Protein AF-A0AAD6P3C8-F1 (afdb_monomer)

Sequence (152 aa):
MRSCAYS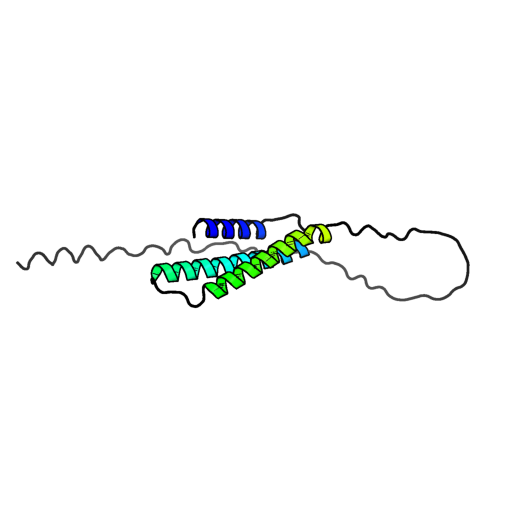IEALNNCVDSENQAPESIKKHLSNICLKVSSNSSCVIKELAKTIKTLKKSSSIDFLVEEMSGAVQDLQNEIKSLPNLLRPAELLLPKSKETEKTTSRNISPGSYSSTEFKAEDDDKAKQNQANMNRIVPSQQDDDRQTEKALERV

pLDDT: mean 72.27, std 24.07, range [30.53, 97.88]

InterPro domains:
  IPR020966 Aluminum-activated malate transporter [PF11744] (1-141)

Foldseek 3Di:
DVVLLVVLVVLQCVLVDPDPDDPVLSVVLSVLSVQLSVLSVVLVVVVVVCVVVVHDDPCNVVSVVSNVVSVVVNVVSVVCVVVVPPPPPDPPPPDDDDDDDDDDDDDDDDDDDDDDDDDDDDDDDDDDDDPDDDDDPPDDDVPPVVPPPPPD

Secondary structure (DSSP, 8-state):
-HHHHHHHHHHHHHHHS---S-HHHHHHHHHHHHHHHHHHHHHHHHHHHHHHHTPPPSSHHHHHHHHHHHHHHHHHHHHHHHHHHS-----------------------------------------------------SSTTSSTTSSS--

Radius of gyration: 32.47 Å; Cα contacts (8 Å, |Δi|>4): 47; chains: 1; bounding box: 96×48×81 Å

Nearest PDB structures (foldseek):
  5c22-assembly4_D  TM=6.370E-01  e=9.043E+00  Escherichia coli
  8iyj-assembly1_V9  TM=4.100E-01  e=3.158E+00  Mus musculus
  8snb-assembly1_6Q  TM=2.264E-01  e=1.393E+00  Strongylocentrotus purpuratus
  7edx-assembly1_H  TM=2.031E-01  e=4.484E+00  Homo sapiens

Solvent-accessible surface area (backbone atoms only — not comparable to full-atom values): 10215 Å² total; per-residue (Å²): 107,71,67,58,53,51,53,38,49,54,50,49,52,58,57,71,44,95,65,97,59,60,65,70,59,48,52,53,52,35,54,40,51,52,50,28,40,51,32,48,50,50,39,51,51,50,51,50,49,24,65,74,66,74,44,86,67,94,53,54,68,60,36,48,50,55,25,51,52,34,49,48,52,45,52,52,48,65,69,44,43,66,71,72,67,48,74,80,78,75,79,66,80,81,84,73,90,76,88,81,90,86,83,86,90,82,89,87,85,78,90,81,88,81,80,88,79,78,88,80,89,89,83,92,73,83,86,92,84,78,99,79,86,83,74,81,86,87,78,79,77,89,81,65,75,86,70,75,83,82,83,125

Organism: NCBI:txid889485

Structure (mmCIF, N/CA/C/O backbone):
data_AF-A0AAD6P3C8-F1
#
_entry.id   AF-A0AAD6P3C8-F1
#
loop_
_atom_site.group_PDB
_atom_site.id
_atom_site.type_symbol
_atom_site.label_atom_id
_atom_site.label_alt_id
_atom_site.label_comp_id
_atom_site.label_asym_id
_atom_site.label_entity_id
_atom_site.label_seq_id
_atom_site.pdbx_PDB_ins_code
_atom_site.Cartn_x
_atom_site.Cartn_y
_atom_site.Cartn_z
_atom_site.occupancy
_atom_site.B_iso_or_equiv
_atom_site.auth_seq_id
_atom_site.auth_comp_id
_atom_site.auth_asym_id
_atom_site.auth_atom_id
_atom_site.pdbx_PDB_model_num
ATOM 1 N N . MET A 1 1 ? -15.712 3.399 3.149 1.00 87.88 1 MET A N 1
ATOM 2 C CA . MET A 1 1 ? -14.920 2.149 3.263 1.00 87.88 1 MET A CA 1
ATOM 3 C C . MET A 1 1 ? -15.047 1.253 2.031 1.00 87.88 1 MET A C 1
ATOM 5 O O . MET A 1 1 ? -14.010 0.953 1.463 1.00 87.88 1 MET A O 1
ATOM 9 N N . ARG A 1 2 ? -16.254 0.874 1.563 1.00 94.06 2 ARG A N 1
ATOM 10 C CA . ARG A 1 2 ? -16.401 -0.012 0.379 1.00 94.06 2 ARG A CA 1
ATOM 11 C C . ARG A 1 2 ? -15.739 0.526 -0.896 1.00 94.06 2 ARG A C 1
ATOM 13 O O . ARG A 1 2 ? -15.001 -0.210 -1.530 1.00 94.06 2 ARG A O 1
ATOM 20 N N . SER A 1 3 ? -15.935 1.805 -1.227 1.00 93.69 3 SER A N 1
ATOM 21 C CA . SER A 1 3 ? -15.320 2.406 -2.422 1.00 93.69 3 SER A CA 1
ATOM 22 C C . SER A 1 3 ? -13.792 2.371 -2.372 1.00 93.69 3 SER A C 1
ATOM 24 O O . SER A 1 3 ? -13.162 2.011 -3.352 1.00 93.69 3 SER A O 1
ATOM 26 N N . CYS A 1 4 ? -13.194 2.661 -1.212 1.00 91.94 4 CYS A N 1
ATOM 27 C CA . CYS A 1 4 ? -11.743 2.580 -1.040 1.00 91.94 4 CYS A CA 1
ATOM 28 C C . CYS A 1 4 ? -11.229 1.142 -1.180 1.00 91.94 4 CYS A C 1
ATOM 30 O O . CYS A 1 4 ? -10.199 0.933 -1.804 1.00 91.94 4 CYS A O 1
ATOM 32 N N . ALA A 1 5 ? -11.948 0.155 -0.633 1.00 93.94 5 ALA A N 1
ATOM 33 C CA . ALA A 1 5 ? -11.584 -1.253 -0.786 1.00 93.94 5 ALA A CA 1
ATOM 34 C C . ALA A 1 5 ? -11.591 -1.684 -2.262 1.00 93.94 5 ALA A C 1
ATOM 36 O O . ALA A 1 5 ? -10.632 -2.300 -2.710 1.00 93.94 5 ALA A O 1
ATOM 37 N N . TYR A 1 6 ? -12.611 -1.273 -3.024 1.00 96.44 6 TYR A N 1
ATOM 38 C CA . TYR A 1 6 ? -12.671 -1.515 -4.467 1.00 96.44 6 TYR A CA 1
ATOM 39 C C . TYR A 1 6 ? -11.517 -0.835 -5.220 1.00 96.44 6 TYR A C 1
ATOM 41 O O . TYR A 1 6 ? -10.909 -1.437 -6.097 1.00 96.44 6 TYR A O 1
ATOM 49 N N . SER A 1 7 ? -11.167 0.406 -4.866 1.00 94.88 7 SER A N 1
ATOM 50 C CA . SER A 1 7 ? -10.025 1.096 -5.479 1.00 94.88 7 SER A CA 1
ATOM 51 C C . SER A 1 7 ? -8.690 0.405 -5.189 1.00 94.88 7 SER A C 1
ATOM 53 O O . SER A 1 7 ? -7.859 0.318 -6.085 1.00 94.88 7 SER A O 1
ATOM 55 N N . ILE A 1 8 ? -8.491 -0.106 -3.968 1.00 95.81 8 ILE A N 1
ATOM 56 C CA . ILE A 1 8 ? -7.301 -0.890 -3.598 1.00 95.81 8 ILE A CA 1
ATOM 57 C C . ILE A 1 8 ? -7.245 -2.190 -4.407 1.00 95.81 8 ILE A C 1
ATOM 59 O O . ILE A 1 8 ? -6.194 -2.547 -4.926 1.00 95.81 8 ILE A O 1
ATOM 63 N N . GLU A 1 9 ? -8.373 -2.885 -4.540 1.00 95.81 9 GLU A N 1
ATOM 64 C CA . GLU A 1 9 ? -8.470 -4.110 -5.337 1.00 95.81 9 GLU A CA 1
ATOM 65 C C . GLU A 1 9 ? -8.164 -3.850 -6.816 1.00 95.81 9 GLU A C 1
ATOM 67 O O . GLU A 1 9 ? -7.325 -4.530 -7.399 1.00 95.81 9 GLU A O 1
ATOM 72 N N . ALA A 1 10 ? -8.765 -2.818 -7.411 1.00 95.75 10 ALA A N 1
ATOM 73 C CA . ALA A 1 10 ? -8.487 -2.425 -8.790 1.00 95.75 10 ALA A CA 1
ATOM 74 C C . ALA A 1 10 ? -7.011 -2.044 -9.000 1.00 95.75 10 ALA A C 1
ATOM 76 O O . ALA A 1 10 ? -6.421 -2.396 -10.022 1.00 95.75 10 ALA A O 1
ATOM 77 N N . LEU A 1 11 ? -6.404 -1.356 -8.026 1.00 94.00 11 LEU A N 1
ATOM 78 C CA . LEU A 1 11 ? -4.985 -1.012 -8.053 1.00 94.00 11 LEU A CA 1
ATOM 79 C C . LEU A 1 11 ? -4.105 -2.268 -8.013 1.00 94.00 11 LEU A C 1
ATOM 81 O O . LEU A 1 11 ? -3.204 -2.397 -8.837 1.00 94.00 11 LEU A O 1
ATOM 85 N N . ASN A 1 12 ? -4.390 -3.204 -7.107 1.00 93.75 12 ASN A N 1
ATOM 86 C CA . ASN A 1 12 ? -3.650 -4.464 -7.001 1.00 93.75 12 ASN A CA 1
ATOM 87 C C . ASN A 1 12 ? -3.787 -5.304 -8.277 1.00 93.75 12 ASN A C 1
ATOM 89 O O . ASN A 1 12 ? -2.786 -5.751 -8.821 1.00 93.75 12 ASN A O 1
ATOM 93 N N . ASN A 1 13 ? -4.996 -5.413 -8.831 1.00 93.88 13 ASN A N 1
ATOM 94 C CA . ASN A 1 13 ? -5.227 -6.125 -10.089 1.00 93.88 13 ASN A CA 1
ATOM 95 C C . ASN A 1 13 ? -4.457 -5.501 -11.264 1.00 93.88 13 ASN A C 1
ATOM 97 O O . ASN A 1 13 ? -4.012 -6.215 -12.156 1.00 93.88 13 ASN A O 1
ATOM 101 N N . CYS A 1 14 ? -4.274 -4.177 -11.276 1.00 90.56 14 CYS A N 1
ATOM 102 C CA . CYS A 1 14 ? -3.444 -3.503 -12.277 1.00 90.56 14 CYS A CA 1
ATOM 103 C C . CYS A 1 14 ? -1.961 -3.883 -12.133 1.00 90.56 14 CYS A C 1
ATOM 105 O O . CYS A 1 14 ? -1.286 -4.141 -13.130 1.00 90.56 14 CYS A O 1
ATOM 107 N N . VAL A 1 15 ? -1.467 -3.960 -10.896 1.00 90.19 15 VAL A N 1
ATOM 108 C CA . VAL A 1 15 ? -0.087 -4.367 -10.592 1.00 90.19 15 VAL A CA 1
ATOM 109 C C . VAL A 1 15 ? 0.174 -5.823 -10.973 1.00 90.19 15 VAL A C 1
ATOM 111 O O . VAL A 1 15 ? 1.218 -6.114 -11.555 1.00 90.19 15 VAL A O 1
ATOM 114 N N . ASP A 1 16 ? -0.779 -6.705 -10.678 1.00 87.94 16 ASP A N 1
ATOM 115 C CA . ASP A 1 16 ? -0.681 -8.143 -10.938 1.00 87.94 16 ASP A CA 1
ATOM 116 C C . ASP A 1 16 ? -0.972 -8.499 -12.405 1.00 87.94 16 ASP A C 1
ATOM 118 O O . ASP A 1 16 ? -0.682 -9.611 -12.849 1.00 87.94 16 ASP A O 1
ATOM 122 N N . SER A 1 17 ? -1.532 -7.562 -13.179 1.00 88.12 17 SER A N 1
ATOM 123 C CA . SER A 1 17 ? -1.814 -7.776 -14.596 1.00 88.12 17 SER A CA 1
ATOM 124 C C . SER A 1 17 ? -0.537 -8.001 -15.410 1.00 88.12 17 SER A C 1
ATOM 126 O O . SER A 1 17 ? 0.499 -7.355 -15.214 1.00 88.12 17 SER A O 1
ATOM 128 N N . GLU A 1 18 ? -0.622 -8.905 -16.383 1.00 79.50 18 GLU A N 1
ATOM 129 C CA . GLU A 1 18 ? 0.453 -9.139 -17.339 1.00 79.50 18 GLU A CA 1
ATOM 130 C C . GLU A 1 18 ? 0.506 -7.983 -18.349 1.00 79.50 18 GLU A C 1
ATOM 132 O O . GLU A 1 18 ? -0.211 -7.947 -19.349 1.00 79.50 18 GLU A O 1
ATOM 137 N N . ASN A 1 19 ? 1.328 -6.981 -18.037 1.00 79.12 19 ASN A N 1
ATOM 138 C CA . ASN A 1 19 ? 1.520 -5.788 -18.853 1.00 79.12 19 ASN A CA 1
ATOM 139 C C . ASN A 1 19 ? 2.821 -5.855 -19.675 1.00 79.12 19 ASN A C 1
ATOM 141 O O . ASN A 1 19 ? 3.839 -6.375 -19.230 1.00 79.12 19 ASN A O 1
ATOM 145 N N . GLN A 1 20 ? 2.790 -5.278 -20.882 1.00 81.00 20 GLN A N 1
ATOM 146 C CA . GLN A 1 20 ? 3.915 -5.214 -21.836 1.00 81.00 20 GLN A CA 1
ATOM 147 C C . GLN A 1 20 ? 4.940 -4.108 -21.491 1.00 81.00 20 GLN A C 1
ATOM 149 O O . GLN A 1 20 ? 5.607 -3.561 -22.368 1.00 81.00 20 GLN A O 1
ATOM 154 N N . ALA A 1 21 ? 5.020 -3.703 -20.221 1.00 81.62 21 ALA A N 1
ATOM 155 C CA . A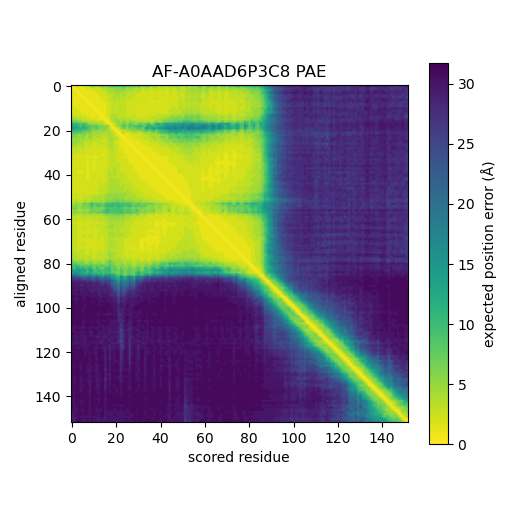LA A 1 21 ? 5.902 -2.626 -19.780 1.00 81.62 21 ALA A CA 1
ATOM 156 C C . ALA A 1 21 ? 7.328 -3.146 -19.514 1.00 81.62 21 ALA A C 1
ATOM 158 O O . ALA A 1 21 ? 7.492 -4.303 -19.127 1.00 81.62 21 ALA A O 1
ATOM 159 N N . PRO A 1 22 ? 8.370 -2.301 -19.645 1.00 84.81 22 PRO A N 1
ATOM 160 C CA . PRO A 1 22 ? 9.718 -2.666 -19.221 1.00 84.81 22 PRO A CA 1
ATOM 161 C C . PRO A 1 22 ? 9.744 -3.112 -17.751 1.00 84.81 22 PRO A C 1
ATOM 163 O O . PRO A 1 22 ? 9.196 -2.425 -16.886 1.00 84.81 22 PRO A O 1
ATOM 166 N N . GLU A 1 23 ? 10.422 -4.224 -17.454 1.00 85.94 23 GLU A N 1
ATOM 167 C CA . GLU A 1 23 ? 10.423 -4.844 -16.116 1.00 85.94 23 GLU A CA 1
ATOM 168 C C . GLU A 1 23 ? 10.889 -3.905 -14.993 1.00 85.94 23 GLU A C 1
ATOM 170 O O . GLU A 1 23 ? 10.361 -3.937 -13.882 1.00 85.94 23 GLU A O 1
ATOM 175 N N . SER A 1 24 ? 11.839 -3.008 -15.271 1.00 84.38 24 SER A N 1
ATOM 176 C CA . SER A 1 24 ? 12.296 -2.010 -14.295 1.00 84.38 24 SER A CA 1
ATOM 177 C C . SER A 1 24 ? 11.180 -1.047 -13.881 1.00 84.38 24 SER A C 1
ATOM 179 O O . SER A 1 24 ? 10.994 -0.783 -12.693 1.00 84.38 24 SER A O 1
ATOM 181 N N . ILE A 1 25 ? 10.409 -0.564 -14.855 1.00 86.81 25 ILE A N 1
ATOM 182 C CA . ILE A 1 25 ? 9.284 0.351 -14.649 1.00 86.81 25 ILE A CA 1
ATOM 183 C C . ILE A 1 25 ? 8.140 -0.383 -13.957 1.00 86.81 25 ILE A C 1
ATOM 185 O O . ILE A 1 25 ? 7.584 0.123 -12.983 1.00 86.81 25 ILE A O 1
ATOM 189 N N . LYS A 1 26 ? 7.830 -1.599 -14.419 1.00 88.75 26 LYS A N 1
ATOM 190 C CA . LYS A 1 26 ? 6.804 -2.458 -13.826 1.00 88.75 26 LYS A CA 1
ATOM 191 C C . LYS A 1 26 ? 7.087 -2.723 -12.351 1.00 88.75 26 LYS A C 1
ATOM 193 O O . LYS A 1 26 ? 6.214 -2.505 -11.517 1.00 88.75 26 LYS A O 1
ATOM 198 N N . LYS A 1 27 ? 8.315 -3.126 -12.013 1.00 89.62 27 LYS A N 1
ATOM 199 C CA . LYS A 1 27 ? 8.727 -3.402 -10.632 1.00 89.62 27 LYS A CA 1
ATOM 200 C C . LYS A 1 27 ? 8.662 -2.159 -9.747 1.00 89.62 27 LYS A C 1
ATOM 202 O O . LYS A 1 27 ? 8.177 -2.240 -8.619 1.00 89.62 27 LYS A O 1
ATOM 207 N N . HIS A 1 28 ? 9.149 -1.020 -10.241 1.00 90.56 28 HIS A N 1
ATOM 208 C CA . HIS A 1 28 ? 9.140 0.229 -9.477 1.00 90.56 28 HIS A CA 1
ATOM 209 C C . HIS A 1 28 ? 7.713 0.710 -9.198 1.00 90.56 28 HIS A C 1
ATOM 211 O O . HIS A 1 28 ? 7.350 0.949 -8.046 1.00 90.56 28 HIS A O 1
ATOM 217 N N . LEU A 1 29 ? 6.869 0.742 -10.234 1.00 91.81 29 LEU A N 1
ATOM 218 C CA . LEU A 1 29 ? 5.465 1.122 -10.106 1.00 91.81 29 LEU A CA 1
ATOM 219 C C . LEU A 1 29 ? 4.690 0.134 -9.223 1.00 91.81 29 LEU A C 1
ATOM 221 O O . LEU A 1 29 ? 3.937 0.563 -8.355 1.00 91.81 29 LEU A O 1
ATOM 225 N N . SER A 1 30 ? 4.924 -1.173 -9.383 1.00 93.31 30 SER A N 1
ATOM 226 C CA . SER A 1 30 ? 4.350 -2.230 -8.540 1.00 93.31 30 SER A CA 1
ATOM 227 C C . SER A 1 30 ? 4.631 -1.983 -7.060 1.00 93.31 30 SER A C 1
ATOM 229 O O . SER A 1 30 ? 3.703 -1.960 -6.255 1.00 93.31 30 SER A O 1
ATOM 231 N N . ASN A 1 31 ? 5.887 -1.709 -6.701 1.00 94.19 31 ASN A N 1
ATOM 232 C CA . ASN A 1 31 ? 6.268 -1.452 -5.316 1.00 94.19 31 ASN A CA 1
ATOM 233 C C . ASN A 1 31 ? 5.546 -0.224 -4.732 1.00 94.19 31 ASN A C 1
ATOM 235 O O . ASN A 1 31 ? 5.029 -0.274 -3.614 1.00 94.19 31 ASN A O 1
ATOM 239 N N . ILE A 1 32 ? 5.459 0.869 -5.497 1.00 95.19 32 ILE A N 1
ATOM 240 C CA . ILE A 1 32 ? 4.762 2.083 -5.050 1.00 95.19 32 ILE A CA 1
ATOM 241 C C . ILE A 1 32 ? 3.252 1.829 -4.918 1.00 95.19 32 ILE A C 1
ATOM 243 O O . ILE A 1 32 ? 2.652 2.206 -3.911 1.00 95.19 32 ILE A O 1
ATOM 247 N N . CYS A 1 33 ? 2.632 1.145 -5.881 1.00 95.50 33 CYS A N 1
ATOM 248 C CA . CYS A 1 33 ? 1.219 0.773 -5.816 1.00 95.50 33 CYS A CA 1
ATOM 249 C C . CYS A 1 33 ? 0.918 -0.134 -4.610 1.00 95.50 33 CYS A C 1
ATOM 251 O O . CYS A 1 33 ? -0.053 0.110 -3.895 1.00 95.50 33 CYS A O 1
ATOM 253 N N . LEU A 1 34 ? 1.777 -1.119 -4.320 1.00 95.56 34 LEU A N 1
ATOM 254 C CA . LEU A 1 34 ? 1.661 -1.972 -3.132 1.00 95.56 34 LEU A CA 1
ATOM 255 C C . LEU A 1 34 ? 1.782 -1.163 -1.832 1.00 95.56 34 LEU A C 1
ATOM 257 O O . LEU A 1 34 ? 1.009 -1.389 -0.897 1.00 95.56 34 LEU A O 1
ATOM 261 N N . LYS A 1 35 ? 2.699 -0.186 -1.776 1.00 97.00 35 LYS A N 1
ATOM 262 C CA . LYS A 1 35 ? 2.830 0.748 -0.644 1.00 97.00 35 LYS A CA 1
ATOM 263 C C . LYS A 1 35 ? 1.538 1.549 -0.435 1.00 97.00 35 LYS A C 1
ATOM 265 O O . LYS A 1 35 ? 1.037 1.599 0.688 1.00 97.00 35 LYS A O 1
ATOM 270 N N . VAL A 1 36 ? 0.960 2.109 -1.504 1.00 97.19 36 VAL A N 1
ATOM 271 C CA . VAL A 1 36 ? -0.327 2.831 -1.454 1.00 97.19 36 VAL A CA 1
ATOM 272 C C . VAL A 1 36 ? -1.445 1.919 -0.944 1.00 97.19 36 VAL A C 1
ATOM 274 O O . VAL A 1 36 ? -2.108 2.259 0.035 1.00 97.19 36 VAL A O 1
ATOM 277 N N . SER A 1 37 ? -1.611 0.737 -1.541 1.00 96.69 37 SER A N 1
ATOM 278 C CA . SER A 1 37 ? -2.624 -0.247 -1.140 1.00 96.69 37 SER A CA 1
ATOM 279 C C . SER A 1 37 ? -2.504 -0.656 0.329 1.00 96.69 37 SER A C 1
ATOM 281 O O . SER A 1 37 ? -3.510 -0.727 1.043 1.00 96.69 37 SER A O 1
ATOM 283 N N . SER A 1 38 ? -1.278 -0.893 0.803 1.00 96.75 38 SER A N 1
ATOM 284 C CA . SER A 1 38 ? -0.999 -1.243 2.197 1.00 96.75 38 SER A CA 1
ATOM 285 C C . SER A 1 38 ? -1.377 -0.106 3.151 1.00 96.75 38 SER A C 1
ATOM 287 O O . SER A 1 38 ? -2.167 -0.317 4.078 1.00 96.75 38 SER A O 1
ATOM 289 N N . ASN A 1 39 ? -0.911 1.118 2.879 1.00 97.38 39 ASN A N 1
ATOM 290 C CA . ASN A 1 39 ? -1.200 2.286 3.715 1.00 97.38 39 ASN A CA 1
ATOM 291 C C . ASN A 1 39 ? -2.705 2.588 3.754 1.00 97.38 39 ASN A C 1
ATOM 293 O O . ASN A 1 39 ? -3.273 2.775 4.832 1.00 97.38 39 ASN A O 1
ATOM 297 N N . SER A 1 40 ? -3.390 2.536 2.607 1.00 96.75 40 SER A N 1
ATOM 298 C CA . SER A 1 40 ? -4.846 2.699 2.551 1.00 96.75 40 SER A CA 1
ATOM 299 C C . SER A 1 40 ? -5.587 1.601 3.324 1.00 96.75 40 SER A C 1
ATOM 301 O O . SER A 1 40 ? -6.557 1.893 4.026 1.00 96.75 40 SER A O 1
ATOM 303 N N . SER A 1 41 ? -5.126 0.346 3.266 1.00 96.75 41 SER A N 1
ATOM 304 C CA . SER A 1 41 ? -5.691 -0.750 4.067 1.00 96.75 41 SER A CA 1
ATOM 305 C C . SER A 1 41 ? -5.539 -0.491 5.570 1.00 96.75 41 SER A C 1
ATOM 307 O O . SER A 1 41 ? -6.489 -0.698 6.329 1.00 96.75 41 SER A O 1
ATOM 309 N N . CYS A 1 42 ? -4.383 0.015 6.011 1.00 96.75 42 CYS A N 1
ATOM 310 C CA . CYS A 1 42 ? -4.141 0.395 7.404 1.00 96.75 42 CYS A CA 1
ATOM 311 C C . CYS A 1 42 ? -5.081 1.515 7.872 1.00 96.75 42 CYS A C 1
ATOM 313 O O . CYS A 1 42 ? -5.704 1.374 8.927 1.00 96.75 42 CYS A O 1
ATOM 315 N N . VAL A 1 43 ? -5.263 2.568 7.065 1.00 97.12 43 VAL A N 1
ATOM 316 C CA . VAL A 1 43 ? -6.217 3.656 7.351 1.00 97.12 43 VAL A CA 1
ATOM 317 C C . VAL A 1 43 ? -7.641 3.113 7.488 1.00 97.12 43 VAL A C 1
ATOM 319 O O . VAL A 1 43 ? -8.321 3.408 8.470 1.00 97.12 43 VAL A O 1
ATOM 322 N N . ILE A 1 44 ? -8.097 2.275 6.548 1.00 96.31 44 ILE A N 1
ATOM 323 C CA . ILE A 1 44 ? -9.445 1.680 6.597 1.00 96.31 44 ILE A CA 1
ATOM 324 C C . ILE A 1 44 ? -9.613 0.809 7.848 1.00 96.31 44 ILE A C 1
ATOM 326 O O . ILE A 1 44 ? -10.655 0.875 8.502 1.00 96.31 44 ILE A O 1
ATOM 330 N N . LYS A 1 45 ? -8.600 0.006 8.201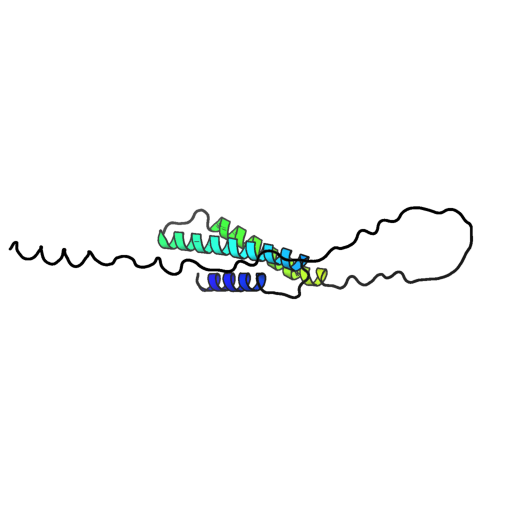 1.00 95.69 45 LYS A N 1
ATOM 331 C CA . LYS A 1 45 ? -8.618 -0.848 9.398 1.00 95.69 45 LYS A CA 1
ATOM 332 C C . LYS A 1 45 ? -8.708 -0.023 10.679 1.00 95.69 45 LYS A C 1
ATOM 334 O O . LYS A 1 45 ? -9.530 -0.351 11.534 1.00 95.69 45 LYS A O 1
ATOM 339 N N . GLU A 1 46 ? -7.912 1.037 10.821 1.00 96.25 46 GLU A N 1
ATOM 340 C CA . GLU A 1 46 ? -7.994 1.892 12.011 1.00 96.25 46 GLU A CA 1
ATOM 341 C C . GLU A 1 46 ? -9.283 2.703 12.073 1.00 96.25 46 GLU A C 1
ATOM 343 O O . GLU A 1 46 ? -9.893 2.822 13.139 1.00 96.25 46 GLU A O 1
ATOM 348 N N . LEU A 1 47 ? -9.776 3.181 10.933 1.00 95.19 47 LEU A N 1
ATOM 349 C CA . LEU A 1 47 ? -11.078 3.830 10.873 1.00 95.19 47 LEU A CA 1
ATOM 350 C C . LEU A 1 47 ? -12.195 2.869 11.308 1.00 95.19 47 LEU A C 1
ATOM 352 O O . LEU A 1 47 ? -13.049 3.235 12.117 1.00 95.19 47 LEU A O 1
ATOM 356 N N . ALA A 1 48 ? -12.165 1.618 10.841 1.00 95.19 48 ALA A N 1
ATOM 357 C CA . ALA A 1 48 ? -13.125 0.598 11.250 1.00 95.19 48 ALA A CA 1
ATOM 358 C C . ALA A 1 48 ? -13.061 0.313 12.762 1.00 95.19 48 ALA A C 1
ATOM 360 O O . ALA A 1 48 ? -14.105 0.199 13.406 1.00 95.19 48 ALA A O 1
ATOM 361 N N . LYS A 1 49 ? -11.859 0.244 13.352 1.00 95.44 49 LYS A N 1
ATOM 362 C CA . LYS A 1 49 ? -11.681 0.087 14.808 1.00 95.44 49 LYS A CA 1
ATOM 363 C C . LYS A 1 49 ? -12.210 1.291 15.588 1.00 95.44 49 LYS A C 1
ATOM 365 O O . LYS A 1 49 ? -12.898 1.104 16.591 1.00 95.44 49 LYS A O 1
ATOM 370 N N . THR A 1 50 ? -11.933 2.503 15.116 1.00 95.75 50 THR A N 1
ATOM 371 C CA . THR A 1 50 ? -12.423 3.765 15.699 1.00 95.75 50 THR A CA 1
ATOM 372 C C . THR A 1 50 ? -13.951 3.769 15.737 1.00 95.75 50 THR A C 1
ATOM 374 O O . THR A 1 50 ? -14.541 3.992 16.789 1.00 95.75 50 THR A O 1
ATOM 377 N N . ILE A 1 51 ? -14.601 3.416 14.622 1.00 95.94 51 ILE A N 1
ATOM 378 C CA . ILE A 1 51 ? -16.066 3.316 14.534 1.00 95.94 51 ILE A CA 1
ATOM 379 C C . ILE A 1 51 ? -16.599 2.215 15.461 1.00 95.94 51 ILE A C 1
ATOM 381 O O . ILE A 1 51 ? -17.555 2.443 16.195 1.00 95.94 51 ILE A O 1
ATOM 385 N N . LYS A 1 52 ? -15.969 1.032 15.469 1.00 96.75 52 LYS A N 1
ATOM 386 C CA . LYS A 1 52 ? -16.399 -0.107 16.296 1.00 96.75 52 LYS A CA 1
ATOM 387 C C . LYS A 1 52 ? -16.304 0.179 17.795 1.00 96.75 52 LYS A C 1
ATOM 389 O O . LYS A 1 52 ? -17.128 -0.302 18.564 1.00 96.75 52 LYS A O 1
ATOM 394 N N . THR A 1 53 ? -15.273 0.906 18.214 1.00 96.38 53 THR A N 1
ATOM 395 C CA . THR A 1 53 ? -15.005 1.194 19.631 1.00 96.38 53 THR A CA 1
ATOM 396 C C . THR A 1 53 ? -15.570 2.535 20.089 1.00 96.38 53 THR A C 1
ATOM 398 O O . THR A 1 53 ? -15.603 2.779 21.293 1.00 96.38 53 THR A O 1
ATOM 401 N N . LEU A 1 54 ? -15.985 3.396 19.149 1.00 95.38 54 LEU A N 1
ATOM 402 C CA . LEU A 1 54 ? -16.391 4.791 19.367 1.00 95.38 54 LEU A CA 1
ATOM 403 C C . LEU A 1 54 ? -15.339 5.630 20.114 1.00 95.38 54 LEU A C 1
ATOM 405 O O . LEU A 1 54 ? -15.647 6.668 20.699 1.00 95.38 54 LEU A O 1
ATOM 409 N N . LYS A 1 55 ? -14.078 5.189 20.095 1.00 94.44 55 LYS A N 1
ATOM 410 C CA . LYS A 1 55 ? -12.940 5.889 20.690 1.00 94.44 55 LYS A CA 1
ATOM 411 C C . LYS A 1 55 ? -12.167 6.597 19.597 1.00 94.44 55 LYS A C 1
ATOM 413 O O . LYS A 1 55 ? -12.038 6.073 18.497 1.00 94.44 55 LYS A O 1
ATOM 418 N N . LYS A 1 56 ? -11.617 7.769 19.916 1.00 92.94 56 LYS A N 1
ATOM 419 C CA . LYS A 1 56 ? -10.692 8.459 19.014 1.00 92.94 56 LYS A CA 1
ATOM 420 C C . LYS A 1 56 ? -9.439 7.606 18.809 1.00 92.94 56 LYS A C 1
ATOM 422 O O . LYS A 1 56 ? -8.915 7.049 19.773 1.00 92.94 56 LYS A O 1
ATOM 427 N N . SER A 1 57 ? -8.973 7.520 17.568 1.00 94.56 57 SER A N 1
ATOM 428 C CA . SER A 1 57 ? -7.686 6.904 17.251 1.00 94.56 57 SER A CA 1
ATOM 429 C C . SER A 1 57 ? -6.565 7.917 17.452 1.00 94.56 57 SER A C 1
ATOM 431 O O . SER A 1 57 ? -6.702 9.072 17.061 1.00 94.56 57 SER A O 1
ATOM 433 N N . SER A 1 58 ? -5.464 7.480 18.061 1.00 92.81 58 SER A N 1
ATOM 434 C CA . SER A 1 58 ? -4.239 8.273 18.211 1.00 92.81 58 SER A CA 1
ATOM 435 C C . SER A 1 58 ? -3.281 8.135 17.025 1.00 92.81 58 SER A C 1
ATOM 437 O O . SER A 1 58 ? -2.289 8.850 16.969 1.00 92.81 58 SER A O 1
ATOM 439 N N . SER A 1 59 ? -3.540 7.200 16.105 1.00 94.62 59 SER A N 1
ATOM 440 C CA . SER A 1 59 ? -2.649 6.871 14.985 1.00 94.62 59 SER A CA 1
ATOM 441 C C . SER A 1 59 ? -3.234 7.202 13.614 1.00 94.62 59 SER A C 1
ATOM 443 O O . SER A 1 59 ? -2.505 7.167 12.627 1.00 94.62 59 SER A O 1
ATOM 445 N N . ILE A 1 60 ? -4.533 7.510 13.526 1.00 95.81 60 ILE A N 1
ATOM 446 C CA . ILE A 1 60 ? -5.213 7.709 12.241 1.00 95.81 60 ILE A CA 1
ATOM 447 C C . ILE A 1 60 ? -4.627 8.876 11.440 1.00 95.81 60 ILE A C 1
ATOM 449 O O . ILE A 1 60 ? -4.447 8.729 10.237 1.00 95.81 60 ILE A O 1
ATOM 453 N N . ASP A 1 61 ? -4.270 9.981 12.097 1.00 96.19 61 ASP A N 1
ATOM 454 C CA . ASP A 1 61 ? -3.711 11.162 11.428 1.00 96.19 61 ASP A CA 1
ATOM 455 C C . ASP A 1 61 ? -2.354 10.839 10.787 1.00 96.19 61 ASP A C 1
ATOM 457 O O . ASP A 1 61 ? -2.145 11.106 9.606 1.00 96.19 61 ASP A O 1
ATOM 461 N N . PHE A 1 62 ? -1.483 10.143 11.524 1.00 96.62 62 PHE A N 1
ATOM 462 C CA . PHE A 1 62 ? -0.201 9.652 11.013 1.00 96.62 62 PHE A CA 1
ATOM 463 C C . PHE A 1 62 ? -0.381 8.686 9.830 1.00 96.62 62 PHE A C 1
ATOM 465 O O . PHE A 1 62 ? 0.289 8.810 8.811 1.00 96.62 62 PHE A O 1
ATOM 472 N N . LEU A 1 63 ? -1.322 7.740 9.925 1.00 97.31 63 LEU A N 1
ATOM 473 C CA . LEU A 1 63 ? -1.592 6.798 8.833 1.00 97.31 63 LEU A CA 1
ATOM 474 C C . LEU A 1 63 ? -2.119 7.498 7.572 1.00 97.31 63 LEU A C 1
ATOM 476 O O . LEU A 1 63 ? -1.821 7.066 6.457 1.00 97.31 63 LEU A O 1
ATOM 480 N N . VAL A 1 64 ? -2.913 8.559 7.736 1.00 96.69 64 VAL A N 1
ATOM 481 C CA . VAL A 1 64 ? -3.400 9.376 6.619 1.00 96.69 64 VAL A CA 1
ATOM 482 C C . VAL A 1 64 ? -2.252 10.150 5.977 1.00 96.69 64 VAL A C 1
ATOM 484 O O . VAL A 1 64 ? -2.186 10.189 4.748 1.00 96.69 64 VAL A O 1
ATOM 487 N N . GLU A 1 65 ? -1.334 10.702 6.770 1.00 97.62 65 GLU A N 1
ATOM 488 C CA . GLU A 1 65 ? -0.127 11.362 6.265 1.00 97.62 65 GLU A CA 1
ATOM 489 C C . GLU A 1 65 ? 0.733 10.388 5.443 1.00 97.62 65 GLU A C 1
ATOM 491 O O . GLU A 1 65 ? 1.004 10.651 4.270 1.00 97.62 65 GLU A O 1
ATOM 496 N N . GLU A 1 66 ? 1.035 9.206 5.985 1.00 97.25 66 GLU A N 1
ATOM 497 C CA . GLU A 1 66 ? 1.799 8.155 5.296 1.00 97.25 66 GLU A CA 1
ATOM 498 C C . GLU A 1 66 ? 1.121 7.680 4.000 1.00 97.25 66 GLU A C 1
ATOM 500 O O . GLU A 1 66 ? 1.768 7.451 2.971 1.00 97.25 66 GLU A O 1
ATOM 505 N N . MET A 1 67 ? -0.207 7.527 4.018 1.00 97.12 67 MET A N 1
ATOM 506 C CA . MET A 1 67 ? -0.982 7.208 2.818 1.00 97.12 67 MET A CA 1
ATOM 507 C C . MET A 1 67 ? -0.887 8.337 1.787 1.00 97.12 67 MET A C 1
ATOM 509 O O . MET A 1 67 ? -0.695 8.066 0.602 1.00 97.12 67 MET A O 1
ATOM 513 N N . SER A 1 68 ? -1.010 9.590 2.225 1.00 97.00 68 SER A N 1
ATOM 514 C CA . SER A 1 68 ? -0.943 10.754 1.341 1.00 97.00 68 SER A CA 1
ATOM 515 C C . SER A 1 68 ? 0.435 10.898 0.688 1.00 97.00 68 SER A C 1
ATOM 517 O O . SER A 1 68 ? 0.509 11.123 -0.520 1.00 97.00 68 SER A O 1
ATOM 519 N N . GLY A 1 69 ? 1.513 10.652 1.441 1.00 97.81 69 GLY A N 1
ATOM 520 C CA . GLY A 1 69 ? 2.879 10.626 0.925 1.00 97.81 69 GLY A CA 1
ATOM 521 C C . GLY A 1 69 ? 3.070 9.533 -0.124 1.00 97.81 69 GLY A C 1
ATOM 522 O O . GLY A 1 69 ? 3.533 9.813 -1.225 1.00 97.81 69 GLY A O 1
ATOM 523 N N . ALA A 1 70 ? 2.608 8.308 0.149 1.00 97.38 70 ALA A N 1
ATOM 524 C CA . ALA A 1 70 ? 2.670 7.217 -0.828 1.00 97.38 70 ALA A CA 1
ATOM 525 C C . ALA A 1 70 ? 1.886 7.526 -2.121 1.00 97.38 70 ALA A C 1
ATOM 527 O O . ALA A 1 70 ? 2.330 7.190 -3.219 1.00 97.38 70 ALA A O 1
ATOM 528 N N . VAL A 1 71 ? 0.728 8.186 -2.012 1.00 96.81 71 VAL A N 1
ATOM 529 C CA . VAL A 1 71 ? -0.052 8.631 -3.178 1.00 96.81 71 VAL A CA 1
ATOM 530 C C . VAL A 1 71 ? 0.688 9.724 -3.954 1.00 96.81 71 VAL A C 1
ATOM 532 O O . VAL A 1 71 ? 0.654 9.726 -5.186 1.00 96.81 71 VAL A O 1
ATOM 535 N N . GLN A 1 72 ? 1.370 10.638 -3.264 1.00 97.88 72 GLN A N 1
ATOM 536 C CA . GLN A 1 72 ? 2.187 11.666 -3.903 1.00 97.88 72 GLN A CA 1
ATOM 537 C C . GLN A 1 72 ? 3.382 11.055 -4.647 1.00 97.88 72 GLN A C 1
ATOM 539 O O . GLN A 1 72 ? 3.635 11.444 -5.788 1.00 97.88 72 GLN A O 1
ATOM 544 N N . ASP A 1 73 ? 4.059 10.072 -4.045 1.00 96.19 73 ASP A N 1
ATOM 545 C CA . ASP A 1 73 ? 5.137 9.303 -4.679 1.00 96.19 73 ASP A CA 1
ATOM 546 C C . ASP A 1 73 ? 4.640 8.671 -5.989 1.00 96.19 73 ASP A C 1
ATOM 548 O O . ASP A 1 73 ? 5.240 8.868 -7.046 1.00 96.19 73 ASP A O 1
ATOM 552 N N . LEU A 1 74 ? 3.484 7.995 -5.946 1.00 95.31 74 LEU A N 1
ATOM 553 C CA . LEU A 1 74 ? 2.869 7.375 -7.122 1.00 95.31 74 LEU A CA 1
ATOM 554 C C . LEU A 1 74 ? 2.568 8.391 -8.226 1.00 95.31 74 LEU A C 1
ATOM 556 O O . LEU A 1 74 ? 2.861 8.153 -9.397 1.00 95.31 74 LEU A O 1
ATOM 560 N N . GLN A 1 75 ? 1.992 9.539 -7.867 1.00 95.75 75 GLN A N 1
ATOM 561 C CA . GLN A 1 75 ? 1.698 10.593 -8.836 1.00 95.75 75 GLN A CA 1
ATOM 562 C C . GLN A 1 75 ? 2.963 11.170 -9.467 1.00 95.75 75 GLN A C 1
ATOM 564 O O . GLN A 1 75 ? 2.964 11.473 -10.660 1.00 95.75 75 GLN A O 1
ATOM 569 N N . ASN A 1 76 ? 4.018 11.360 -8.676 1.00 95.00 76 ASN A N 1
ATOM 570 C CA . ASN A 1 76 ? 5.292 11.869 -9.167 1.00 95.00 76 ASN A CA 1
ATOM 571 C C . ASN A 1 76 ? 5.927 10.879 -10.142 1.00 95.00 76 ASN A C 1
ATOM 573 O O . ASN A 1 76 ? 6.401 11.295 -11.198 1.00 95.00 76 ASN A O 1
ATOM 577 N N . GLU A 1 77 ? 5.853 9.585 -9.833 1.00 92.38 77 GLU A N 1
ATOM 578 C CA . GLU A 1 77 ? 6.364 8.545 -10.714 1.00 92.38 77 GLU A CA 1
ATOM 579 C C . GLU A 1 77 ? 5.587 8.497 -12.030 1.00 92.38 77 GLU A C 1
ATOM 581 O O . GLU A 1 77 ? 6.173 8.571 -13.10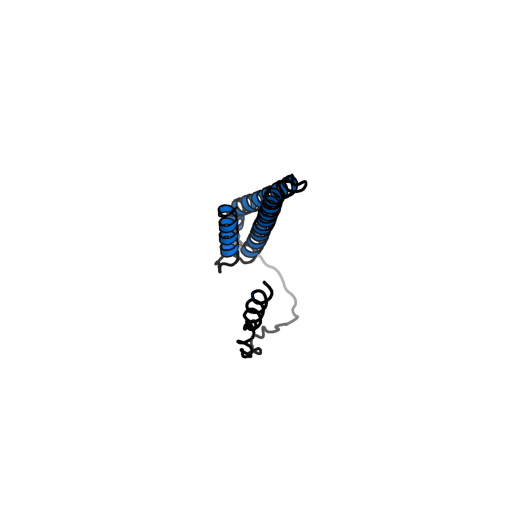2 1.00 92.38 77 GLU A O 1
ATOM 586 N N . ILE A 1 78 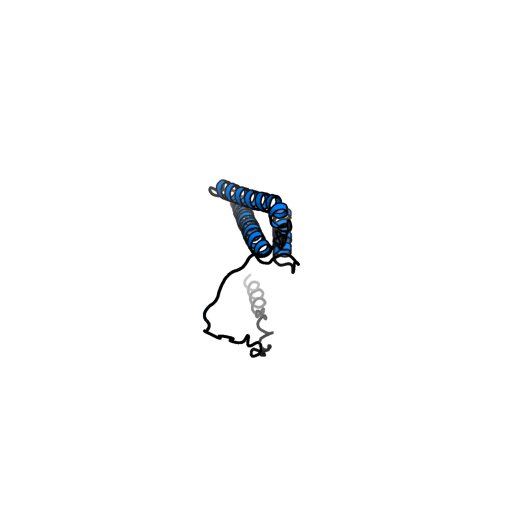? 4.253 8.504 -11.987 1.00 91.75 78 ILE A N 1
ATOM 587 C CA . ILE A 1 78 ? 3.433 8.523 -13.210 1.00 91.75 78 ILE A CA 1
ATOM 588 C C . ILE A 1 78 ? 3.744 9.754 -14.079 1.00 91.75 78 ILE A C 1
ATOM 590 O O . ILE A 1 78 ? 3.765 9.657 -15.305 1.00 91.75 78 ILE A O 1
ATOM 594 N N . LYS A 1 79 ? 4.027 10.908 -13.462 1.00 92.88 79 LYS A N 1
ATOM 595 C CA . LYS A 1 79 ? 4.437 12.129 -14.176 1.00 92.88 79 LYS A CA 1
ATOM 596 C C . LYS A 1 79 ? 5.855 12.039 -14.749 1.00 92.88 79 LYS A C 1
ATOM 598 O O . LYS A 1 79 ? 6.135 12.714 -15.738 1.00 92.88 79 LYS A O 1
ATOM 603 N N . SER A 1 80 ? 6.745 11.244 -14.150 1.00 89.12 80 SER A N 1
ATOM 604 C CA . SER A 1 80 ? 8.117 11.033 -14.629 1.00 89.12 80 SER A CA 1
ATOM 605 C C . SER A 1 80 ? 8.189 9.983 -15.748 1.00 89.12 80 SER A C 1
ATOM 607 O O . SER A 1 80 ? 9.057 10.096 -16.617 1.00 89.12 80 SER A O 1
ATOM 609 N N . LEU A 1 81 ? 7.253 9.021 -15.788 1.00 87.06 81 LEU A N 1
ATOM 610 C CA . LEU A 1 81 ? 7.222 7.914 -16.756 1.00 87.06 81 LEU A CA 1
ATOM 611 C C . LEU A 1 81 ? 7.406 8.339 -18.224 1.00 87.06 81 LEU A C 1
ATOM 613 O O . LEU A 1 81 ? 8.214 7.708 -18.905 1.00 87.06 81 LEU A O 1
ATOM 617 N N . PRO A 1 82 ? 6.749 9.395 -18.749 1.00 84.62 82 PRO A N 1
ATOM 618 C CA . PRO A 1 82 ? 6.959 9.818 -20.134 1.00 84.62 82 PRO A CA 1
ATOM 619 C C . PRO A 1 82 ? 8.416 10.185 -20.448 1.00 84.62 82 PRO A C 1
ATOM 621 O O . PRO A 1 82 ? 8.879 9.965 -21.564 1.00 84.62 82 PRO A O 1
ATOM 624 N N . ASN A 1 83 ? 9.160 10.699 -19.463 1.00 81.44 83 ASN A N 1
ATOM 625 C CA . ASN A 1 83 ? 10.578 11.024 -19.622 1.00 81.44 83 ASN A CA 1
ATOM 626 C C . ASN A 1 83 ? 11.459 9.767 -19.629 1.00 81.44 83 ASN A C 1
ATOM 628 O O . ASN A 1 83 ? 12.490 9.758 -20.294 1.00 81.44 83 ASN A O 1
ATOM 632 N N . LEU A 1 84 ? 11.045 8.711 -18.920 1.00 72.81 84 LEU A N 1
ATOM 633 C CA . LEU A 1 84 ? 11.738 7.417 -18.873 1.00 72.81 84 LEU A CA 1
ATOM 634 C C . LEU A 1 84 ? 11.466 6.558 -20.116 1.00 72.81 84 LEU A C 1
ATOM 636 O O . LEU A 1 84 ? 12.304 5.752 -20.508 1.00 72.81 84 LEU A O 1
ATOM 640 N N . LEU A 1 85 ? 10.291 6.730 -20.725 1.00 74.62 85 LEU A N 1
ATOM 641 C CA . LEU A 1 85 ? 9.851 6.004 -21.918 1.00 74.62 85 LEU A CA 1
ATOM 642 C C . LEU A 1 85 ? 10.229 6.700 -23.226 1.00 74.62 85 LEU A C 1
ATOM 644 O O . LEU A 1 85 ? 10.048 6.120 -24.299 1.00 74.62 85 LEU A O 1
ATOM 648 N N . ARG A 1 86 ? 10.748 7.934 -23.168 1.00 76.19 86 ARG A N 1
ATOM 649 C CA . ARG A 1 86 ? 11.288 8.593 -24.355 1.00 76.19 86 ARG A CA 1
ATOM 650 C C . ARG A 1 86 ? 12.424 7.714 -24.889 1.00 76.19 86 ARG A C 1
ATOM 652 O O . ARG A 1 86 ? 13.360 7.444 -24.136 1.00 76.19 86 ARG A O 1
ATOM 659 N N . PRO A 1 87 ? 12.373 7.276 -26.162 1.00 61.91 87 PRO A N 1
ATOM 660 C CA . PRO A 1 87 ? 13.491 6.573 -26.761 1.00 61.91 87 PRO A CA 1
ATOM 661 C C . PRO A 1 87 ? 14.733 7.429 -26.552 1.00 61.91 87 PRO A C 1
ATOM 663 O O . PRO A 1 87 ? 14.738 8.601 -26.942 1.00 61.91 87 PRO A O 1
ATOM 666 N N . ALA A 1 88 ? 15.752 6.867 -25.895 1.00 57.81 88 ALA A N 1
ATOM 667 C CA . ALA A 1 88 ? 17.082 7.440 -25.940 1.00 57.81 88 ALA A CA 1
ATOM 668 C C . ALA A 1 88 ? 17.375 7.607 -27.427 1.00 57.81 88 ALA A C 1
ATOM 670 O O . ALA A 1 88 ? 17.426 6.622 -28.165 1.00 57.81 88 ALA A O 1
ATOM 671 N N . GLU A 1 89 ? 17.399 8.854 -27.877 1.00 48.72 89 GLU A N 1
ATOM 672 C CA . GLU A 1 89 ? 17.604 9.225 -29.261 1.00 48.72 89 GLU A CA 1
ATOM 673 C C . GLU A 1 89 ? 19.033 8.823 -29.586 1.00 48.72 89 GLU A C 1
ATOM 675 O O . GLU A 1 89 ? 19.981 9.549 -29.323 1.00 48.72 89 GLU A O 1
ATOM 680 N N . LEU A 1 90 ? 19.148 7.556 -29.973 1.00 47.91 90 LEU A N 1
ATOM 681 C CA . LEU A 1 90 ? 20.119 6.899 -30.812 1.00 47.91 90 LEU A CA 1
ATOM 682 C C . LEU A 1 90 ? 21.199 7.874 -31.297 1.00 47.91 90 LEU A C 1
ATOM 684 O O . LEU A 1 90 ? 21.241 8.266 -32.461 1.00 47.91 90 LEU A O 1
ATOM 688 N N . LEU A 1 91 ? 22.119 8.233 -30.398 1.00 48.34 91 LEU A N 1
ATOM 689 C CA . LEU A 1 91 ? 23.430 8.739 -30.770 1.00 48.34 91 LEU A CA 1
ATOM 690 C C . LEU A 1 91 ? 24.235 7.532 -31.250 1.00 48.34 91 LEU A C 1
ATOM 692 O O . LEU A 1 91 ? 25.204 7.111 -30.623 1.00 48.34 91 LEU A O 1
ATOM 696 N N . LEU A 1 92 ? 23.807 6.954 -32.379 1.00 47.81 92 LEU A N 1
ATOM 697 C CA . LEU A 1 92 ? 24.749 6.243 -33.221 1.00 47.81 92 LEU A CA 1
ATOM 698 C C . LEU A 1 92 ? 25.791 7.273 -33.675 1.00 47.81 92 LEU A C 1
ATOM 700 O O . LEU A 1 92 ? 25.424 8.364 -34.131 1.00 47.81 92 LEU A O 1
ATOM 704 N N . PRO A 1 93 ? 27.087 6.957 -33.552 1.00 46.47 93 PRO A N 1
ATOM 705 C CA . PRO A 1 93 ? 28.140 7.839 -34.010 1.00 46.47 93 PRO A CA 1
ATOM 706 C C . PRO A 1 93 ? 27.969 8.048 -35.513 1.00 46.47 93 PRO A C 1
ATOM 708 O O . PRO A 1 93 ? 27.982 7.098 -36.296 1.00 46.47 93 PRO A O 1
ATOM 711 N N . LYS A 1 94 ? 27.803 9.306 -35.930 1.00 35.94 94 LYS A N 1
ATOM 712 C CA . LYS A 1 94 ? 27.887 9.668 -37.342 1.00 35.94 94 LYS A CA 1
ATOM 713 C C . LYS A 1 94 ? 29.309 9.367 -37.802 1.00 35.94 94 LYS A C 1
ATOM 715 O O . LYS A 1 94 ? 30.222 10.143 -37.535 1.00 35.94 94 LYS A O 1
ATOM 720 N N . SER A 1 95 ? 29.474 8.239 -38.484 1.00 49.28 95 SER A N 1
ATOM 721 C CA . SER A 1 95 ? 30.672 7.899 -39.237 1.00 49.28 95 SER A CA 1
ATOM 722 C C . SER A 1 95 ? 31.045 9.071 -40.144 1.00 49.28 95 SER A C 1
ATOM 724 O O . SER A 1 95 ? 30.263 9.503 -40.997 1.00 49.28 95 SER A O 1
ATOM 726 N N . LYS A 1 96 ? 32.249 9.593 -39.936 1.00 45.53 96 LYS A N 1
ATOM 727 C CA . LYS A 1 96 ? 32.980 10.406 -40.900 1.00 45.53 96 LYS A CA 1
ATOM 728 C C . LYS A 1 96 ? 34.279 9.642 -41.132 1.00 45.53 96 LYS A C 1
ATOM 730 O O . LYS A 1 96 ? 35.170 9.680 -40.289 1.00 45.53 96 LYS A O 1
ATOM 735 N N . GLU A 1 97 ? 34.347 8.881 -42.217 1.00 41.94 97 GLU A N 1
ATOM 736 C CA . GLU A 1 97 ? 35.642 8.477 -42.752 1.00 41.94 97 GLU A CA 1
ATOM 737 C C . GLU A 1 97 ? 36.379 9.731 -43.222 1.00 41.94 97 GLU A C 1
ATOM 739 O O . GLU A 1 97 ? 35.815 10.511 -43.984 1.00 41.94 97 GLU A O 1
ATOM 744 N N . THR A 1 98 ? 37.624 9.891 -42.779 1.00 35.00 98 THR A N 1
ATOM 745 C CA . THR A 1 98 ? 38.749 10.339 -43.611 1.00 35.00 98 THR A CA 1
ATOM 746 C C . THR A 1 98 ? 40.046 9.917 -42.916 1.00 35.00 98 THR A C 1
ATOM 748 O O . THR A 1 98 ? 40.412 10.459 -41.877 1.00 35.00 98 THR A O 1
ATOM 751 N N . GLU A 1 99 ? 40.658 8.878 -43.487 1.00 41.50 99 GLU A N 1
ATOM 752 C CA . GLU A 1 99 ? 42.083 8.520 -43.553 1.00 41.50 99 GLU A CA 1
ATOM 753 C C . GLU A 1 99 ? 43.111 9.397 -42.803 1.00 41.50 99 GLU A C 1
ATOM 755 O O . GLU A 1 99 ? 43.200 10.594 -43.070 1.00 41.50 99 GLU A O 1
ATOM 760 N N . LYS A 1 100 ? 43.998 8.767 -42.005 1.00 35.66 100 LYS A N 1
ATOM 761 C CA . LYS A 1 100 ? 45.466 8.766 -42.237 1.00 35.66 100 LYS A CA 1
ATOM 762 C C . LYS A 1 100 ? 46.226 7.840 -41.262 1.00 35.66 100 LYS A C 1
ATOM 764 O O . LYS A 1 100 ? 46.315 8.111 -40.072 1.00 35.66 100 LYS A O 1
ATOM 769 N N . THR A 1 101 ? 46.790 6.770 -41.828 1.00 32.22 101 THR A N 1
ATOM 770 C CA . THR A 1 101 ? 48.124 6.166 -41.588 1.00 32.22 101 THR A CA 1
ATOM 771 C C . THR A 1 101 ? 48.691 6.116 -40.152 1.00 32.22 101 THR A C 1
ATOM 773 O O . THR A 1 101 ? 49.026 7.150 -39.582 1.00 32.22 101 THR A O 1
ATOM 776 N N . THR A 1 102 ? 49.037 4.911 -39.663 1.00 32.91 102 THR A N 1
ATOM 777 C CA . THR A 1 102 ? 50.438 4.459 -39.400 1.00 32.91 102 THR A CA 1
ATOM 778 C C . THR A 1 102 ? 50.530 3.361 -38.317 1.00 32.91 102 THR A C 1
ATOM 780 O O . THR A 1 102 ? 50.236 3.590 -37.154 1.00 32.91 102 THR A O 1
ATOM 783 N N . SER A 1 103 ? 51.047 2.202 -38.744 1.00 37.59 103 SER A N 1
ATOM 784 C CA . SER A 1 103 ? 51.857 1.188 -38.032 1.00 37.59 103 SER A CA 1
ATOM 785 C C . SER A 1 103 ? 51.349 0.406 -36.803 1.00 37.59 103 SER A C 1
ATOM 787 O O . SER A 1 103 ? 51.446 0.852 -35.671 1.00 37.59 103 SER A O 1
ATOM 789 N N . ARG A 1 104 ? 51.074 -0.879 -37.088 1.00 31.03 104 ARG A N 1
ATOM 790 C CA . ARG A 1 104 ? 51.810 -2.095 -36.654 1.00 31.03 104 ARG A CA 1
ATOM 791 C C . ARG A 1 104 ? 51.828 -2.519 -35.165 1.00 31.03 104 ARG A C 1
ATOM 793 O O . ARG A 1 104 ? 52.293 -1.767 -34.321 1.00 31.03 104 ARG A O 1
ATOM 800 N N . ASN A 1 105 ? 51.597 -3.842 -34.994 1.00 33.59 105 ASN A N 1
ATOM 801 C CA . ASN A 1 105 ? 52.075 -4.785 -33.946 1.00 33.59 105 ASN A CA 1
ATOM 802 C C . ASN A 1 105 ? 51.232 -4.828 -32.641 1.00 33.59 105 ASN A C 1
ATOM 804 O O . ASN A 1 105 ? 50.965 -3.775 -32.093 1.00 33.59 105 ASN A O 1
ATOM 808 N N . ILE A 1 106 ? 50.785 -5.943 -32.023 1.00 37.53 106 ILE A N 1
ATOM 809 C CA . ILE A 1 106 ? 51.010 -7.413 -32.086 1.00 37.53 106 ILE A CA 1
ATOM 810 C C . ILE A 1 106 ? 49.740 -8.108 -31.495 1.00 37.53 106 ILE A C 1
ATOM 812 O O . ILE A 1 106 ? 49.072 -7.527 -30.647 1.00 37.53 106 ILE A O 1
ATOM 816 N N . SER A 1 107 ? 49.408 -9.337 -31.919 1.00 37.56 107 SER A N 1
ATOM 817 C CA . SER A 1 107 ? 48.456 -10.281 -31.261 1.00 37.56 107 SER A CA 1
ATOM 818 C C . SER A 1 107 ? 49.127 -10.999 -30.052 1.00 37.56 107 SER A C 1
ATOM 820 O O . SER A 1 107 ? 50.315 -10.742 -29.856 1.00 37.56 107 SER A O 1
ATOM 822 N N . PRO A 1 108 ? 48.543 -11.970 -29.299 1.00 53.00 108 PRO A N 1
ATOM 823 C CA . PRO A 1 108 ? 47.167 -12.499 -29.221 1.00 53.00 108 PRO A CA 1
ATOM 824 C C . PRO A 1 108 ? 46.645 -12.705 -27.766 1.00 53.00 108 PRO A C 1
ATOM 826 O O . PRO A 1 108 ? 47.380 -12.566 -26.794 1.00 53.00 108 PRO A O 1
ATOM 829 N N . GLY A 1 109 ? 45.392 -13.149 -27.617 1.00 30.53 109 GLY A N 1
ATOM 830 C CA . GLY A 1 109 ? 44.852 -13.738 -26.376 1.00 30.53 109 GLY A CA 1
ATOM 831 C C . GLY A 1 109 ? 43.556 -13.056 -25.934 1.00 30.53 109 GLY A C 1
ATOM 832 O O . GLY A 1 109 ? 43.481 -11.839 -25.914 1.00 30.53 109 GLY A O 1
ATOM 833 N N . SER A 1 110 ? 42.467 -13.734 -25.599 1.00 35.75 110 SER A N 1
ATOM 834 C CA . SER A 1 110 ? 42.229 -15.154 -25.359 1.00 35.75 110 SER A CA 1
ATOM 835 C C . SER A 1 110 ? 40.719 -15.382 -25.412 1.00 35.75 110 SER A C 1
ATOM 837 O O . SER A 1 110 ? 39.934 -14.554 -24.956 1.00 35.75 110 SER A O 1
ATOM 839 N N . TYR A 1 111 ? 40.337 -16.518 -25.978 1.00 35.25 111 TYR A N 1
ATOM 840 C CA . TYR A 1 111 ? 38.987 -17.054 -26.002 1.00 35.25 111 TYR A CA 1
ATOM 841 C C . TYR A 1 111 ? 38.433 -17.226 -24.581 1.00 35.25 111 TYR A C 1
ATOM 843 O O . TYR A 1 111 ? 39.107 -17.787 -23.723 1.00 35.25 111 TYR A O 1
ATOM 851 N N . SER A 1 112 ? 37.177 -16.837 -24.369 1.00 40.84 112 SER A N 1
ATOM 852 C CA . SER A 1 112 ? 36.255 -17.647 -23.572 1.00 40.84 112 SER A CA 1
ATOM 853 C C . SER A 1 112 ? 34.834 -17.426 -24.078 1.00 40.84 112 SER A C 1
ATOM 855 O O . SER A 1 112 ? 34.170 -16.446 -23.745 1.00 40.84 112 SER A O 1
ATOM 857 N N . SER A 1 113 ? 34.402 -18.340 -24.946 1.00 41.44 113 SER A N 1
ATOM 858 C CA . SER A 1 113 ? 33.002 -18.740 -25.020 1.00 41.44 113 SER A CA 1
ATOM 859 C C . SER A 1 113 ? 32.750 -19.706 -23.871 1.00 41.44 113 SER A C 1
ATOM 861 O O . SER A 1 113 ? 33.415 -20.732 -23.795 1.00 41.44 113 SER A O 1
ATOM 863 N N . THR A 1 114 ? 31.772 -19.400 -23.029 1.00 38.31 114 THR A N 1
ATOM 864 C CA . THR A 1 114 ? 30.950 -20.403 -22.339 1.00 38.31 114 THR A CA 1
ATOM 865 C C . THR A 1 114 ? 29.526 -19.849 -22.388 1.00 38.31 114 THR A C 1
ATOM 867 O O . THR A 1 114 ? 29.221 -18.869 -21.718 1.00 38.31 114 THR A O 1
ATOM 870 N N . GLU A 1 115 ? 28.772 -20.156 -23.438 1.00 40.50 115 GLU A N 1
ATOM 871 C CA . GLU A 1 115 ? 27.894 -21.331 -23.520 1.00 40.50 115 GLU A CA 1
ATOM 872 C C . GLU A 1 115 ? 26.709 -21.195 -22.554 1.00 40.50 115 GLU A C 1
ATOM 874 O O . GLU A 1 115 ? 26.745 -21.574 -21.386 1.00 40.50 115 GLU A O 1
ATOM 879 N N . PHE A 1 116 ? 25.661 -20.567 -23.085 1.00 32.16 116 PHE A N 1
ATOM 880 C CA . PHE A 1 116 ? 24.318 -20.541 -22.534 1.00 32.16 116 PHE A CA 1
ATOM 881 C C . PHE A 1 1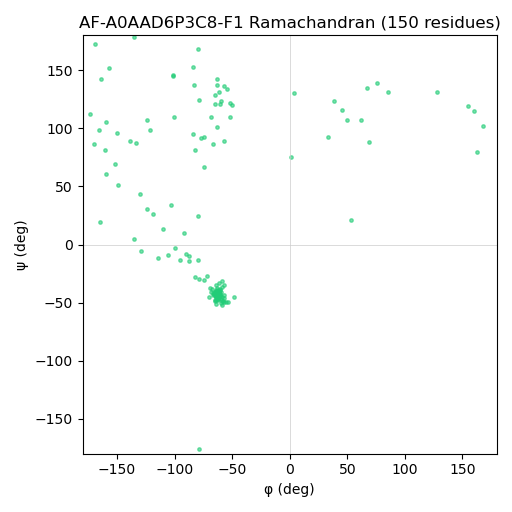16 ? 23.748 -21.955 -22.658 1.00 32.16 116 PHE A C 1
ATOM 883 O O . PHE A 1 116 ? 23.493 -22.420 -23.768 1.00 32.16 116 PHE A O 1
ATOM 890 N N . LYS A 1 117 ? 23.586 -22.648 -21.530 1.00 40.22 117 LYS A N 1
ATOM 891 C CA . LYS A 1 117 ? 22.852 -23.910 -21.480 1.00 40.22 117 LYS A CA 1
ATOM 892 C C . LYS A 1 117 ? 21.455 -23.629 -20.944 1.00 40.22 117 LYS A C 1
ATOM 894 O O . LYS A 1 117 ? 21.288 -23.254 -19.786 1.00 40.22 117 LYS A O 1
ATOM 899 N N . ALA A 1 118 ? 20.496 -23.747 -21.851 1.00 39.78 118 ALA A N 1
ATOM 900 C CA . ALA A 1 118 ? 19.077 -23.860 -21.572 1.00 39.78 118 ALA A CA 1
ATOM 901 C C . ALA A 1 118 ? 18.732 -25.311 -21.169 1.00 39.78 118 ALA A C 1
ATOM 903 O O . ALA A 1 118 ? 19.547 -26.208 -21.399 1.00 39.78 118 ALA A O 1
ATOM 904 N N . GLU A 1 119 ? 17.506 -25.473 -20.650 1.00 41.53 119 GLU A N 1
ATOM 905 C CA . GLU A 1 119 ? 16.724 -26.722 -20.508 1.00 41.53 119 GLU A CA 1
ATOM 906 C C . GLU A 1 119 ? 17.147 -27.675 -19.366 1.00 41.53 119 GLU A C 1
ATOM 908 O 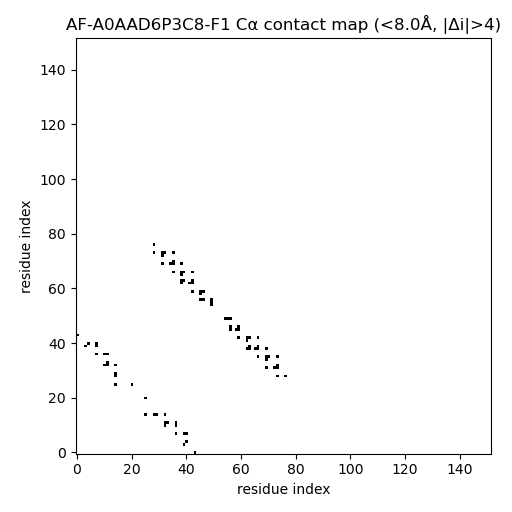O . GLU A 1 119 ? 18.328 -27.917 -19.135 1.00 41.53 119 GLU A O 1
ATOM 913 N N . ASP A 1 120 ? 16.258 -28.308 -18.599 1.00 42.94 120 ASP A N 1
ATOM 914 C CA . ASP A 1 120 ? 14.807 -28.191 -18.397 1.00 42.94 120 ASP A CA 1
ATOM 915 C C . ASP A 1 120 ? 14.434 -29.038 -17.155 1.00 42.94 120 ASP A C 1
ATOM 917 O O . ASP A 1 120 ? 15.271 -29.776 -16.633 1.00 42.94 120 ASP A O 1
ATOM 921 N N . ASP A 1 121 ? 13.175 -28.927 -16.728 1.00 45.78 121 ASP A N 1
ATOM 922 C CA . ASP A 1 121 ? 12.364 -29.962 -16.068 1.00 45.78 121 ASP A CA 1
ATOM 923 C C . ASP A 1 121 ? 12.917 -30.750 -14.858 1.00 45.78 121 ASP A C 1
ATOM 925 O O . ASP A 1 121 ? 13.639 -31.731 -15.002 1.00 45.78 121 ASP A O 1
ATOM 929 N N . ASP A 1 122 ? 12.393 -30.447 -13.660 1.00 51.97 122 ASP A N 1
ATOM 930 C CA . ASP A 1 122 ? 11.675 -31.462 -12.862 1.00 51.97 122 ASP A CA 1
ATOM 931 C C . ASP A 1 122 ? 10.870 -30.792 -11.731 1.00 51.97 122 ASP A C 1
ATOM 933 O O . ASP A 1 122 ? 11.403 -30.449 -10.671 1.00 51.97 122 ASP A O 1
ATOM 937 N N . LYS A 1 123 ? 9.559 -30.594 -11.935 1.00 48.34 123 LYS A N 1
ATOM 938 C CA . LYS A 1 123 ? 8.586 -30.674 -10.828 1.00 48.34 123 LYS A CA 1
ATOM 939 C C . LYS A 1 123 ? 7.158 -30.919 -11.315 1.00 48.34 123 LYS A C 1
ATOM 941 O O . LYS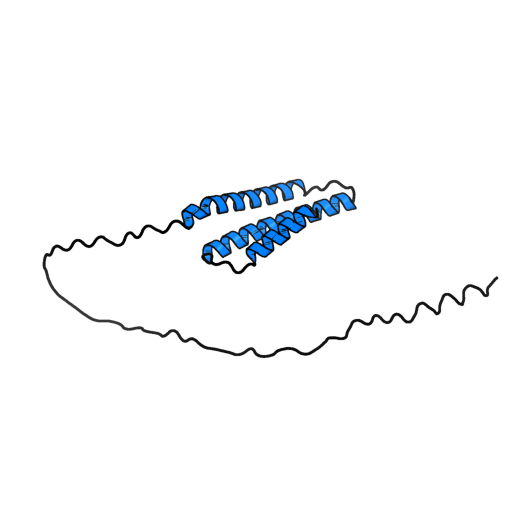 A 1 123 ? 6.220 -30.183 -11.017 1.00 48.34 123 LYS A O 1
ATOM 946 N N . ALA A 1 124 ? 6.977 -32.045 -11.993 1.00 45.78 124 ALA A N 1
ATOM 947 C CA . ALA A 1 124 ? 5.669 -32.661 -12.163 1.00 45.78 124 ALA A CA 1
ATOM 948 C C . ALA A 1 124 ? 5.330 -33.533 -10.940 1.00 45.78 124 ALA A C 1
ATOM 950 O O . ALA A 1 124 ? 5.730 -34.689 -10.908 1.00 45.78 124 ALA A O 1
ATOM 951 N N . LYS A 1 125 ? 4.589 -32.990 -9.956 1.00 55.38 125 LYS A N 1
ATOM 952 C CA . LYS A 1 125 ? 3.604 -33.683 -9.073 1.00 55.38 125 LYS A CA 1
ATOM 953 C C . LYS A 1 125 ? 2.689 -32.602 -8.473 1.00 55.38 125 LYS A C 1
ATOM 955 O O . LYS A 1 125 ? 3.010 -32.019 -7.445 1.00 55.38 125 LYS A O 1
ATOM 960 N N . GLN A 1 126 ? 1.670 -32.108 -9.171 1.00 46.12 126 GLN A N 1
ATOM 961 C CA . GLN A 1 126 ? 0.348 -32.720 -9.363 1.00 46.12 126 GLN A CA 1
ATOM 962 C C . GLN A 1 126 ? -0.146 -33.548 -8.160 1.00 46.12 126 GLN A C 1
ATOM 964 O O . GLN A 1 126 ? 0.165 -34.726 -8.028 1.00 46.12 126 GLN A O 1
ATOM 969 N N . ASN A 1 127 ? -0.903 -32.860 -7.296 1.00 50.06 127 ASN A N 1
ATOM 970 C CA . ASN A 1 127 ? -2.265 -33.193 -6.860 1.00 50.06 127 ASN A CA 1
ATOM 971 C C . ASN A 1 127 ? -2.567 -34.654 -6.472 1.00 50.06 127 ASN A C 1
ATOM 973 O O . ASN A 1 127 ? -2.599 -35.510 -7.348 1.00 50.06 127 ASN A O 1
ATOM 977 N N . GLN A 1 128 ? -2.913 -34.888 -5.194 1.00 44.00 128 GLN A N 1
ATOM 978 C CA . GLN A 1 128 ? -4.205 -35.476 -4.774 1.00 44.00 128 GLN A CA 1
ATOM 979 C C . GLN A 1 128 ? -4.184 -35.888 -3.287 1.00 44.00 128 GLN A C 1
ATOM 981 O O . GLN A 1 128 ? -3.626 -36.919 -2.935 1.00 44.00 128 GLN A O 1
ATOM 986 N N . ALA A 1 129 ? -4.804 -35.066 -2.431 1.00 48.25 129 ALA A N 1
ATOM 987 C CA . ALA A 1 129 ? -5.362 -35.344 -1.090 1.00 48.25 129 ALA A CA 1
ATOM 988 C C . ALA A 1 129 ? -5.473 -33.968 -0.405 1.00 48.25 129 ALA A C 1
ATOM 990 O O . ALA A 1 129 ? -4.473 -33.292 -0.219 1.00 48.25 129 ALA A O 1
ATOM 991 N N . ASN A 1 130 ? -6.626 -33.413 -0.056 1.00 51.84 130 ASN A N 1
ATOM 992 C CA . ASN A 1 130 ? -7.648 -34.008 0.784 1.00 51.84 130 ASN A CA 1
ATOM 993 C C . ASN A 1 130 ? -8.902 -33.112 0.704 1.00 51.84 130 ASN A C 1
ATOM 995 O O . ASN A 1 130 ? -9.090 -32.202 1.510 1.00 51.84 130 ASN A O 1
ATOM 999 N N . MET A 1 131 ? -9.746 -33.345 -0.300 1.00 46.84 131 MET A N 1
ATOM 1000 C CA . MET A 1 131 ? -11.148 -32.935 -0.244 1.00 46.84 131 MET A CA 1
ATOM 1001 C C . MET A 1 131 ? -11.848 -33.956 0.648 1.00 46.84 131 MET A C 1
ATOM 1003 O O . MET A 1 131 ? -12.180 -35.028 0.156 1.00 46.84 131 MET A O 1
ATOM 1007 N N . ASN A 1 132 ? -11.915 -33.669 1.954 1.00 55.28 132 ASN A N 1
ATOM 1008 C CA . ASN A 1 132 ? -12.936 -34.100 2.926 1.00 55.28 132 ASN A CA 1
ATOM 1009 C C . ASN A 1 132 ? -12.418 -33.912 4.364 1.00 55.28 132 ASN A C 1
ATOM 1011 O O . ASN A 1 132 ? -12.014 -34.859 5.039 1.00 55.28 132 ASN A O 1
ATOM 1015 N N . ARG A 1 133 ? -12.476 -32.679 4.879 1.00 51.94 133 ARG A N 1
ATOM 1016 C CA . ARG A 1 133 ? -12.508 -32.457 6.335 1.00 51.94 133 ARG A CA 1
ATOM 1017 C C . ARG A 1 133 ? -13.285 -31.199 6.714 1.00 51.94 133 ARG A C 1
ATOM 1019 O O . ARG A 1 133 ? -12.803 -30.363 7.464 1.00 51.94 133 ARG A O 1
ATOM 1026 N N . ILE A 1 134 ? -14.501 -31.083 6.190 1.00 48.28 134 ILE A N 1
ATOM 1027 C CA . ILE A 1 134 ? -15.554 -30.274 6.807 1.00 48.28 134 ILE A CA 1
ATOM 1028 C C . ILE A 1 134 ? -16.816 -31.134 6.808 1.00 48.28 134 ILE A C 1
ATOM 1030 O O . ILE A 1 134 ? -17.618 -31.100 5.886 1.00 48.28 134 ILE A O 1
ATOM 1034 N N . VAL A 1 135 ? -16.957 -31.936 7.856 1.00 52.09 135 VAL A N 1
ATOM 1035 C CA . VAL A 1 135 ? -18.255 -32.123 8.497 1.00 52.09 135 VAL A CA 1
ATOM 1036 C C . VAL A 1 135 ? -18.005 -31.743 9.951 1.00 52.09 135 VAL A C 1
ATOM 1038 O O . VAL A 1 135 ? -17.292 -32.473 10.642 1.00 52.09 135 VAL A O 1
ATOM 1041 N N . PRO A 1 136 ? -18.486 -30.588 10.434 1.00 46.75 136 PRO A N 1
ATOM 1042 C CA . PRO A 1 136 ? -18.755 -30.469 11.848 1.00 46.75 136 PRO A CA 1
ATOM 1043 C C . PRO A 1 136 ? -19.878 -31.456 12.154 1.00 46.75 136 PRO A C 1
ATOM 1045 O O . PRO A 1 136 ? -20.951 -31.396 11.555 1.00 46.75 136 PRO A O 1
ATOM 1048 N N . SER A 1 137 ? -19.599 -32.394 13.053 1.00 48.22 137 SER A N 1
ATOM 1049 C CA . SER A 1 137 ? -20.601 -33.226 13.701 1.00 48.22 137 SER A CA 1
ATOM 1050 C C . SER A 1 137 ? -21.612 -32.318 14.406 1.00 48.22 137 SER A C 1
ATOM 1052 O O . SER A 1 137 ? -21.428 -31.955 15.562 1.00 48.22 137 SER A O 1
ATOM 1054 N N . GLN A 1 138 ? -22.669 -31.911 13.706 1.00 51.69 138 GLN A N 1
ATOM 1055 C CA . GLN A 1 138 ? -23.908 -31.466 14.330 1.00 51.69 138 GLN A CA 1
ATOM 1056 C C . GLN A 1 138 ? -24.708 -32.715 14.664 1.00 51.69 138 GLN A C 1
ATOM 1058 O O . GLN A 1 138 ? -25.572 -33.140 13.905 1.00 51.69 138 GLN A O 1
ATOM 1063 N N . GLN A 1 139 ? -24.363 -33.345 15.777 1.00 51.22 139 GLN A N 1
ATOM 1064 C CA . GLN A 1 139 ? -25.202 -34.375 16.361 1.00 51.22 139 GLN A CA 1
ATOM 1065 C C . GLN A 1 139 ? -24.948 -34.396 17.859 1.00 51.22 139 GLN A C 1
ATOM 1067 O O . GLN A 1 139 ? -24.291 -35.307 18.333 1.00 51.22 139 GLN A O 1
ATOM 1072 N N . ASP A 1 140 ? -25.386 -33.347 18.563 1.00 50.47 140 ASP A N 1
ATOM 1073 C CA . ASP A 1 140 ? -25.540 -33.377 20.028 1.00 50.47 140 ASP A CA 1
ATOM 1074 C C . ASP A 1 140 ? -26.388 -32.226 20.627 1.00 50.47 140 ASP A C 1
ATOM 1076 O O . ASP A 1 140 ? -26.337 -32.016 21.833 1.00 50.47 14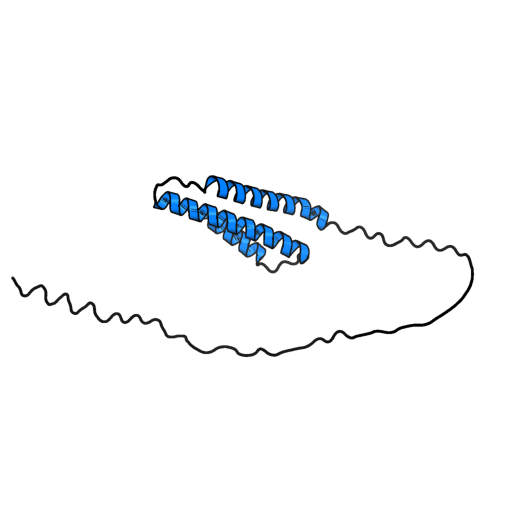0 ASP A O 1
ATOM 1080 N N . ASP A 1 141 ? -27.230 -31.520 19.854 1.00 49.16 141 ASP A N 1
ATOM 1081 C CA . ASP A 1 141 ? -28.102 -30.461 20.421 1.00 49.16 141 ASP A CA 1
ATOM 1082 C C . ASP A 1 141 ? -29.597 -30.832 20.537 1.00 49.16 141 ASP A C 1
ATOM 1084 O O . ASP A 1 141 ? -30.339 -30.156 21.247 1.00 49.16 141 ASP A O 1
ATOM 1088 N N . ASP A 1 142 ? -30.051 -31.959 19.976 1.00 50.69 142 ASP A N 1
ATOM 1089 C CA . ASP A 1 142 ? -31.468 -32.374 20.060 1.00 50.69 142 ASP A CA 1
ATOM 1090 C C . ASP A 1 142 ? -31.792 -33.286 21.260 1.00 50.69 142 ASP A C 1
ATOM 1092 O O . ASP A 1 142 ? -32.891 -33.826 21.371 1.00 50.69 142 ASP A O 1
ATOM 1096 N N . ARG A 1 143 ? -30.858 -33.458 22.209 1.00 51.09 143 ARG A N 1
ATOM 1097 C CA . ARG A 1 143 ? -31.067 -34.286 23.416 1.00 51.09 143 ARG A CA 1
ATOM 1098 C C . ARG A 1 143 ? -30.843 -33.532 24.728 1.00 51.09 143 ARG A C 1
ATOM 1100 O O . ARG A 1 143 ? -30.442 -34.126 25.728 1.00 51.09 143 ARG A O 1
ATOM 1107 N N . GLN A 1 144 ? -31.113 -32.229 24.759 1.00 52.03 144 GLN A N 1
ATOM 1108 C CA . GLN A 1 144 ? -31.230 -31.490 26.027 1.00 52.03 144 GLN A CA 1
ATOM 1109 C C . GLN A 1 144 ? -32.503 -30.649 26.167 1.00 52.03 144 GLN A C 1
ATOM 1111 O O . GLN A 1 144 ? -32.796 -30.178 27.265 1.00 52.03 144 GLN A O 1
ATOM 1116 N N . THR A 1 145 ? -33.334 -30.552 25.133 1.00 50.38 145 THR A N 1
ATOM 1117 C CA . THR A 1 145 ? -34.633 -29.863 25.197 1.00 50.38 145 THR A CA 1
ATOM 1118 C C . THR A 1 145 ? -35.791 -30.759 25.656 1.00 50.38 145 THR A C 1
ATOM 1120 O O . THR A 1 145 ? -36.795 -30.241 26.133 1.00 50.38 145 THR A O 1
ATOM 1123 N N . GLU A 1 146 ? -35.629 -32.087 25.670 1.00 49.88 146 GLU A N 1
ATOM 1124 C CA . GLU A 1 146 ? -36.643 -33.047 26.155 1.00 49.88 146 GLU A CA 1
ATOM 1125 C C . GLU A 1 146 ? -36.332 -33.609 27.562 1.00 49.88 146 GLU A C 1
ATOM 1127 O O . GLU A 1 146 ? -36.576 -34.771 27.869 1.00 49.88 146 GLU A O 1
ATOM 1132 N N . LYS A 1 147 ? -35.726 -32.804 28.446 1.00 55.03 147 LYS A N 1
ATOM 1133 C CA . LYS A 1 147 ? -35.610 -33.130 29.888 1.00 55.03 147 LYS A CA 1
ATOM 1134 C C . LYS A 1 147 ? -35.929 -31.969 30.832 1.00 55.03 147 LYS A C 1
ATOM 1136 O O . LYS A 1 147 ? -35.798 -32.114 32.047 1.00 55.03 147 LYS A O 1
ATOM 1141 N N . ALA A 1 148 ? -36.374 -30.833 30.297 1.00 55.66 148 ALA A N 1
ATOM 1142 C CA . ALA A 1 148 ? -36.734 -29.659 31.092 1.00 55.66 148 ALA A CA 1
ATOM 1143 C C . ALA A 1 148 ? -38.249 -29.504 31.337 1.00 55.66 148 ALA A C 1
ATOM 1145 O O . ALA A 1 148 ? -38.633 -28.598 32.067 1.00 55.66 148 ALA A O 1
ATOM 1146 N N . LEU A 1 149 ? -39.103 -30.381 30.788 1.00 56.38 149 LEU A N 1
ATOM 1147 C CA . LEU A 1 149 ? -40.566 -30.259 30.901 1.00 56.38 149 LEU A CA 1
ATOM 1148 C C . LEU A 1 149 ? -41.244 -31.320 31.791 1.00 56.38 149 LEU A C 1
ATOM 1150 O O . LEU A 1 149 ? -42.462 -31.423 31.786 1.00 56.38 149 LEU A O 1
ATOM 1154 N N . GLU A 1 150 ? -40.484 -32.075 32.589 1.00 55.69 150 GLU A N 1
ATOM 1155 C CA . GLU A 1 150 ? -41.035 -33.095 33.507 1.00 55.69 150 GLU A CA 1
ATOM 1156 C C . GLU A 1 150 ? -40.711 -32.812 34.991 1.00 55.69 150 GLU A C 1
ATOM 1158 O O . GLU A 1 150 ? -40.618 -33.712 35.821 1.00 55.69 150 GLU A O 1
ATOM 1163 N N . ARG A 1 151 ? -40.501 -31.536 35.346 1.00 56.69 151 ARG A N 1
ATOM 1164 C CA . ARG A 1 151 ? -40.370 -31.082 36.746 1.00 56.69 151 ARG A CA 1
ATOM 1165 C C . ARG A 1 151 ? -41.257 -29.878 37.071 1.00 56.69 151 ARG A C 1
ATOM 1167 O O . ARG A 1 151 ? -40.801 -28.938 37.724 1.00 56.69 151 ARG A O 1
ATOM 1174 N N . VAL A 1 152 ? -42.505 -29.916 36.614 1.00 55.06 152 VAL A N 1
ATOM 1175 C CA . VAL A 1 152 ? -43.590 -29.083 37.154 1.00 55.06 152 VAL A CA 1
ATOM 1176 C C . VAL A 1 152 ? -44.641 -30.005 37.738 1.00 55.06 152 VAL A C 1
ATOM 1178 O O . VAL A 1 152 ? -45.032 -30.945 37.014 1.00 55.06 152 VAL A O 1
#

Mean predicted aligned error: 19.02 Å